Protein AF-A0A3D4IME4-F1 (afdb_monomer_lite)

Radius of gyration: 36.27 Å; chains: 1; bounding box: 73×31×113 Å

Sequence (137 aa):
MVPLPAKIIAPFVLLSFLTLAFFGFTGMSYGSNGQMQGDCPFSAVGTSLCPPSALPGALHHLSAYQSFLNVPVGSAFAALIIGLLLIAFGLLAYRIQPRILPVSARGAYCTHDPPVSARTWKLTRWLSLLENSPAPL

Structure (mmCIF, N/CA/C/O backbone):
data_AF-A0A3D4IME4-F1
#
_entry.id   AF-A0A3D4IME4-F1
#
loop_
_atom_site.group_PDB
_atom_site.id
_atom_site.type_symbol
_atom_site.label_atom_id
_atom_site.label_alt_id
_atom_site.label_comp_id
_atom_site.label_asym_id
_atom_site.label_entity_id
_atom_site.label_seq_id
_atom_site.pdbx_PDB_ins_code
_atom_site.Cartn_x
_atom_site.Cartn_y
_atom_site.Cartn_z
_atom_site.occupancy
_atom_site.B_iso_or_equiv
_atom_site.auth_seq_id
_atom_site.auth_comp_id
_atom_site.auth_asym_id
_atom_site.auth_atom_id
_atom_site.pdbx_PDB_model_num
ATOM 1 N N . MET A 1 1 ? 8.091 5.986 29.004 1.00 47.84 1 MET A N 1
ATOM 2 C CA . MET A 1 1 ? 8.942 4.865 28.546 1.00 47.84 1 MET A CA 1
ATOM 3 C C . MET A 1 1 ? 8.025 3.718 28.161 1.00 47.84 1 MET A C 1
ATOM 5 O O . MET A 1 1 ? 7.335 3.201 29.025 1.00 47.84 1 MET A O 1
ATOM 9 N N . VAL A 1 2 ? 7.924 3.398 26.871 1.00 51.59 2 VAL A N 1
ATOM 10 C CA . VAL A 1 2 ? 7.080 2.291 26.389 1.00 51.59 2 VAL A CA 1
ATOM 11 C C . VAL A 1 2 ? 7.862 0.984 26.582 1.00 51.59 2 VAL A C 1
ATOM 13 O O . VAL A 1 2 ? 9.033 0.948 26.196 1.00 51.59 2 VAL A O 1
ATOM 16 N N . PRO A 1 3 ? 7.283 -0.060 27.201 1.00 55.38 3 PRO A N 1
ATOM 17 C CA . PRO A 1 3 ? 8.004 -1.295 27.500 1.00 55.38 3 PRO A CA 1
ATOM 18 C C . PRO A 1 3 ? 8.514 -1.972 26.213 1.00 55.38 3 PRO A C 1
ATOM 20 O O . PRO A 1 3 ? 7.817 -2.004 25.201 1.00 55.38 3 PRO A O 1
ATOM 23 N N . LEU A 1 4 ? 9.732 -2.531 26.256 1.00 55.72 4 LEU A N 1
ATOM 24 C CA . LEU A 1 4 ? 10.392 -3.274 25.164 1.00 55.72 4 LEU A CA 1
ATOM 25 C C . LEU A 1 4 ? 9.481 -4.244 24.372 1.00 55.72 4 LEU A C 1
ATOM 27 O O . LEU A 1 4 ? 9.549 -4.200 23.143 1.00 55.72 4 LEU A O 1
ATOM 31 N N . PRO A 1 5 ? 8.589 -5.053 24.990 1.00 57.53 5 PRO A N 1
ATOM 32 C CA . PRO A 1 5 ? 7.672 -5.916 24.236 1.00 57.53 5 PRO A CA 1
ATOM 33 C C . PRO A 1 5 ? 6.660 -5.133 23.391 1.00 57.53 5 PRO A C 1
ATOM 35 O O . PRO A 1 5 ? 6.371 -5.526 22.264 1.00 57.53 5 PRO A O 1
ATOM 38 N N . ALA A 1 6 ? 6.174 -3.981 23.862 1.00 56.91 6 ALA A N 1
ATOM 39 C CA . ALA A 1 6 ? 5.245 -3.151 23.096 1.00 56.91 6 ALA A CA 1
ATOM 40 C C . ALA A 1 6 ? 5.906 -2.541 21.849 1.00 56.91 6 ALA A C 1
ATOM 42 O O . ALA A 1 6 ? 5.224 -2.268 20.869 1.00 56.91 6 ALA A O 1
ATOM 43 N N . LYS A 1 7 ? 7.237 -2.395 21.839 1.00 60.62 7 LYS A N 1
ATOM 44 C CA . LYS A 1 7 ? 7.992 -1.871 20.692 1.00 60.62 7 LY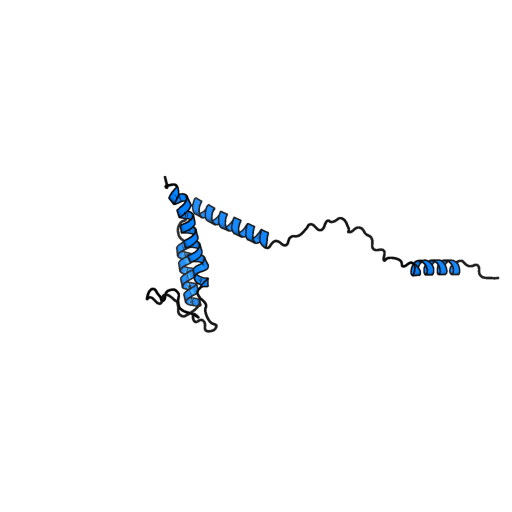S A CA 1
ATOM 45 C C . LYS A 1 7 ? 8.023 -2.837 19.499 1.00 60.62 7 LYS A C 1
ATOM 47 O O . LYS A 1 7 ? 8.144 -2.384 18.367 1.00 60.62 7 LYS A O 1
ATOM 52 N N . ILE A 1 8 ? 7.890 -4.141 19.758 1.00 71.56 8 ILE A N 1
ATOM 53 C CA . ILE A 1 8 ? 7.842 -5.200 18.736 1.00 71.56 8 ILE A CA 1
ATOM 54 C C . ILE A 1 8 ? 6.395 -5.620 18.464 1.00 71.56 8 ILE A C 1
ATOM 56 O O . ILE A 1 8 ? 6.027 -5.842 17.320 1.00 71.56 8 ILE A O 1
ATOM 60 N N . ILE A 1 9 ? 5.537 -5.663 19.482 1.00 77.94 9 ILE A N 1
ATOM 61 C CA . ILE A 1 9 ? 4.129 -6.045 19.310 1.00 77.94 9 ILE A CA 1
ATOM 62 C C . ILE A 1 9 ? 3.352 -4.965 18.546 1.00 77.94 9 ILE A C 1
ATOM 64 O O . ILE A 1 9 ? 2.556 -5.294 17.670 1.00 77.94 9 ILE A O 1
ATOM 68 N N . ALA A 1 10 ? 3.613 -3.680 18.813 1.00 76.94 10 ALA A N 1
ATOM 69 C CA . ALA A 1 10 ? 2.928 -2.579 18.141 1.00 76.94 10 ALA A CA 1
ATOM 70 C C . ALA A 1 10 ? 3.030 -2.626 16.605 1.00 76.94 10 ALA A C 1
ATOM 72 O O . ALA A 1 10 ? 1.983 -2.526 15.969 1.00 76.94 10 ALA A O 1
ATOM 73 N N . PRO A 1 11 ? 4.209 -2.811 15.973 1.00 76.94 11 PRO A N 1
ATOM 74 C CA . PRO A 1 11 ? 4.276 -2.890 14.518 1.00 76.94 11 PRO A CA 1
ATOM 75 C C . PRO A 1 11 ? 3.583 -4.133 13.955 1.00 76.94 11 PRO A C 1
ATOM 77 O O . PRO A 1 11 ? 3.005 -4.034 12.882 1.00 76.94 11 PRO A O 1
ATOM 80 N N . PHE A 1 12 ? 3.571 -5.273 14.656 1.00 78.94 12 PHE A N 1
ATOM 81 C CA . PHE A 1 12 ? 2.840 -6.464 14.199 1.00 78.94 12 PHE A CA 1
ATOM 82 C C . PHE A 1 12 ? 1.322 -6.283 14.266 1.00 78.94 12 PHE A C 1
ATOM 84 O O . PHE A 1 12 ? 0.620 -6.656 13.329 1.00 78.94 12 PHE A O 1
ATOM 91 N N . VAL A 1 13 ? 0.816 -5.677 15.342 1.00 79.69 13 VAL A N 1
ATOM 92 C CA . VAL A 1 13 ? -0.608 -5.336 15.472 1.00 79.69 13 VAL A CA 1
ATOM 93 C C . VAL A 1 13 ? -0.998 -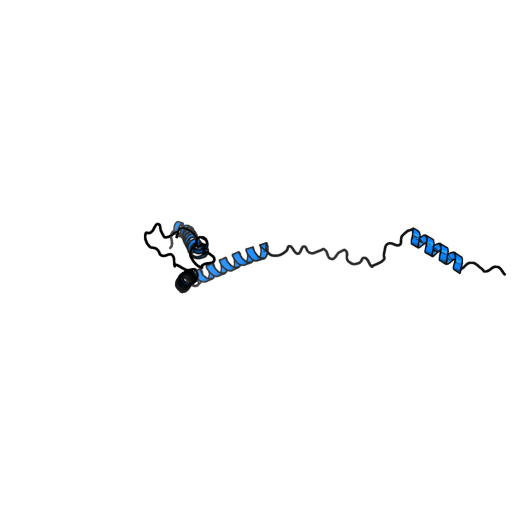4.286 14.436 1.00 79.69 13 VAL A C 1
ATOM 95 O O . VAL A 1 13 ? -2.019 -4.423 13.773 1.00 79.69 13 VAL A O 1
ATOM 98 N N . LEU A 1 14 ? -0.161 -3.266 14.234 1.00 77.88 14 LEU A N 1
ATOM 99 C CA . LEU A 1 14 ? -0.373 -2.269 13.190 1.00 77.88 14 LEU A CA 1
ATOM 100 C C . LEU A 1 14 ? -0.379 -2.925 11.804 1.00 77.88 14 LEU A C 1
ATOM 102 O O . LEU A 1 14 ? -1.249 -2.628 10.997 1.00 77.88 14 LEU A O 1
ATOM 106 N N . LEU A 1 15 ? 0.558 -3.838 11.536 1.00 81.19 15 LEU A N 1
ATOM 107 C CA . LEU A 1 15 ? 0.644 -4.553 10.269 1.00 81.19 15 LEU A CA 1
ATOM 108 C C . LEU A 1 15 ? -0.594 -5.418 10.029 1.00 81.19 15 LEU A C 1
ATOM 110 O O . LEU A 1 15 ? -1.105 -5.394 8.917 1.00 81.19 15 LEU A O 1
ATOM 114 N N . SER A 1 16 ? -1.107 -6.130 11.039 1.00 77.50 16 SER A N 1
ATOM 115 C CA . SER A 1 16 ? -2.341 -6.912 10.877 1.00 77.50 16 SER A CA 1
ATOM 116 C C . SER A 1 16 ? -3.555 -6.015 10.629 1.00 77.50 16 SER A C 1
ATOM 118 O O . SER A 1 16 ? -4.379 -6.311 9.769 1.00 77.50 16 SER A O 1
ATOM 120 N N . PHE A 1 17 ? -3.642 -4.873 11.315 1.00 76.00 17 PHE A N 1
ATOM 121 C CA . PHE A 1 17 ? -4.688 -3.888 11.056 1.00 76.00 17 PHE A CA 1
ATOM 122 C C . PHE A 1 17 ? -4.589 -3.313 9.645 1.00 76.00 17 PHE A C 1
ATOM 124 O O . PHE A 1 17 ? -5.604 -3.200 8.965 1.00 76.00 17 PHE A O 1
ATOM 131 N N . LEU A 1 18 ? -3.381 -2.988 9.180 1.00 78.44 18 LEU A N 1
ATOM 132 C CA . LEU A 1 18 ? -3.148 -2.484 7.830 1.00 78.44 18 LEU A CA 1
ATOM 133 C C . LEU A 1 18 ? -3.483 -3.548 6.782 1.00 78.44 18 LEU A C 1
ATOM 135 O O . LEU A 1 18 ? -4.118 -3.225 5.785 1.00 78.44 18 LEU A O 1
ATOM 139 N N . THR A 1 19 ? -3.119 -4.816 6.991 1.00 77.81 19 THR A N 1
ATOM 140 C CA . THR A 1 19 ? -3.465 -5.873 6.034 1.00 77.81 19 THR A CA 1
ATOM 141 C C . THR A 1 19 ? -4.967 -6.114 5.978 1.00 77.81 19 THR A C 1
ATOM 143 O O . THR A 1 19 ? -5.507 -6.211 4.881 1.00 77.81 19 THR A O 1
ATOM 146 N N . LEU A 1 20 ? -5.670 -6.140 7.115 1.00 72.06 20 LEU A N 1
ATOM 147 C CA . LEU A 1 20 ? -7.132 -6.241 7.120 1.00 72.06 20 LEU A CA 1
ATOM 148 C C . LEU A 1 20 ? -7.792 -5.013 6.486 1.00 72.06 20 LEU A C 1
ATOM 150 O O . LEU A 1 20 ? -8.721 -5.169 5.697 1.00 72.06 20 LEU A O 1
ATOM 154 N N . ALA A 1 21 ? -7.306 -3.809 6.793 1.00 70.25 21 ALA A N 1
ATOM 155 C CA . ALA A 1 21 ? -7.842 -2.576 6.234 1.00 70.25 21 ALA A CA 1
ATOM 156 C C . ALA A 1 21 ? -7.677 -2.551 4.713 1.00 70.25 21 ALA A C 1
ATOM 158 O O . ALA A 1 21 ? -8.665 -2.363 4.016 1.00 70.25 21 ALA A O 1
ATOM 159 N N . PHE A 1 22 ? -6.464 -2.800 4.205 1.00 69.88 22 PHE A N 1
ATOM 160 C CA . PHE A 1 22 ? -6.148 -2.687 2.780 1.00 69.88 22 PHE A CA 1
ATOM 161 C C . PHE A 1 22 ? -6.545 -3.900 1.944 1.00 69.88 22 PHE A C 1
ATOM 163 O O . PHE A 1 22 ? -6.881 -3.721 0.782 1.00 69.88 22 PHE A O 1
ATOM 170 N N . PHE A 1 23 ? -6.520 -5.119 2.485 1.00 69.88 23 PHE A N 1
ATOM 171 C CA . PHE A 1 23 ? -6.800 -6.344 1.723 1.00 69.88 23 PHE A CA 1
ATOM 172 C C . PHE A 1 23 ? -8.127 -7.013 2.096 1.00 69.88 23 PHE A C 1
ATOM 174 O O . PHE A 1 23 ? -8.511 -7.981 1.441 1.00 69.88 23 PHE A O 1
ATOM 181 N N . GLY A 1 24 ? -8.878 -6.503 3.079 1.00 66.12 24 GLY A N 1
ATOM 182 C CA . GLY A 1 24 ? -10.166 -7.078 3.494 1.00 66.12 24 GLY A CA 1
ATOM 183 C C . GLY A 1 24 ? -11.226 -7.127 2.386 1.00 66.12 24 GLY A C 1
ATOM 184 O O . GLY A 1 24 ? -12.117 -7.972 2.423 1.00 66.12 24 GLY A O 1
ATOM 185 N N . PHE A 1 25 ? -11.100 -6.288 1.353 1.00 65.38 25 PHE A N 1
ATOM 186 C CA . PHE A 1 25 ? -12.003 -6.294 0.197 1.00 65.38 25 PHE A CA 1
ATOM 187 C C . PHE A 1 25 ? -11.766 -7.472 -0.760 1.00 65.38 25 PHE A C 1
ATOM 189 O O . PHE A 1 25 ? -12.646 -7.794 -1.552 1.00 65.38 25 PHE A O 1
ATOM 196 N N . THR A 1 26 ? -10.600 -8.128 -0.704 1.00 63.53 26 THR A N 1
ATOM 197 C CA . THR A 1 26 ? -10.250 -9.227 -1.628 1.00 63.53 26 THR A CA 1
ATOM 198 C C . THR A 1 26 ? -11.160 -10.449 -1.478 1.00 63.53 26 THR A C 1
ATOM 200 O O . THR A 1 26 ? -11.270 -11.241 -2.410 1.00 63.53 26 THR A O 1
ATOM 203 N N . GLY A 1 27 ? -11.856 -10.580 -0.343 1.00 60.81 27 GLY A N 1
ATOM 204 C CA . GLY A 1 27 ? -12.880 -11.603 -0.120 1.00 60.81 27 GLY A CA 1
ATOM 205 C C . GLY A 1 27 ? -14.268 -11.255 -0.673 1.00 60.81 27 GLY A C 1
ATOM 206 O O . GLY A 1 27 ? -15.155 -12.102 -0.636 1.00 60.81 27 GLY A O 1
ATOM 207 N N . MET A 1 28 ? -14.487 -10.033 -1.174 1.00 65.06 28 MET A N 1
ATOM 208 C CA . MET A 1 28 ? -15.772 -9.613 -1.739 1.00 65.06 28 MET A CA 1
ATOM 209 C C . MET A 1 28 ? -15.750 -9.770 -3.260 1.00 65.06 28 MET A C 1
ATOM 211 O O . MET A 1 28 ? -15.288 -8.894 -3.989 1.00 65.06 28 MET A O 1
ATOM 215 N N . SER A 1 29 ? -16.252 -10.904 -3.748 1.00 69.00 29 SER A N 1
ATOM 216 C CA . SER A 1 29 ? -16.532 -11.093 -5.172 1.00 69.00 29 SER A CA 1
ATOM 217 C C . SER A 1 29 ? -17.900 -10.495 -5.494 1.00 69.00 29 SER A C 1
ATOM 219 O O . SER A 1 29 ? -18.877 -10.790 -4.809 1.00 69.00 29 SER A O 1
ATOM 221 N N . TYR A 1 30 ? -17.987 -9.658 -6.525 1.00 72.75 30 TYR A N 1
ATOM 222 C CA . TYR A 1 30 ? -19.257 -9.166 -7.061 1.00 72.75 30 TYR A CA 1
ATOM 223 C C . TYR A 1 30 ? -19.449 -9.722 -8.473 1.00 72.75 30 TYR A C 1
ATOM 225 O O . TYR A 1 30 ? -18.545 -9.663 -9.305 1.00 72.75 30 TYR A O 1
ATOM 233 N N . GLY A 1 31 ? -20.631 -10.271 -8.736 1.00 69.62 31 GLY A N 1
ATOM 234 C CA . GLY A 1 31 ? -21.025 -10.778 -10.041 1.00 69.62 31 GLY A CA 1
ATOM 235 C C . GLY A 1 31 ? -21.279 -9.674 -11.064 1.00 69.62 31 GLY A C 1
ATOM 236 O O . GLY A 1 31 ? -21.377 -8.492 -10.738 1.00 69.62 31 GLY A O 1
ATOM 237 N N . SER A 1 32 ? -21.465 -10.071 -12.324 1.00 69.50 32 SER A N 1
ATOM 238 C CA . SER A 1 32 ? -21.796 -9.162 -13.437 1.00 69.50 32 SER A CA 1
ATOM 239 C C . SER A 1 32 ? -23.123 -8.412 -13.257 1.00 69.50 32 SER A C 1
ATOM 241 O O . SER A 1 32 ? -23.329 -7.366 -13.861 1.00 69.50 32 SER A O 1
ATOM 243 N N . ASN A 1 33 ? -24.008 -8.920 -12.398 1.00 69.75 33 ASN A N 1
ATOM 244 C CA . ASN A 1 33 ? -25.248 -8.273 -11.968 1.00 69.75 33 ASN A CA 1
ATOM 245 C C . ASN A 1 33 ? -25.040 -7.255 -10.827 1.00 69.75 33 ASN A C 1
ATOM 247 O O . ASN A 1 33 ? -26.011 -6.727 -10.288 1.00 69.75 33 ASN A O 1
ATOM 251 N N . GLY A 1 34 ? -23.790 -7.010 -10.423 1.00 65.88 34 GLY A N 1
ATOM 252 C CA . GLY A 1 34 ? -23.426 -6.116 -9.330 1.00 65.88 34 GLY A CA 1
ATOM 253 C C . GLY A 1 34 ? -23.721 -6.674 -7.939 1.00 65.88 34 GLY A C 1
ATOM 254 O O . GLY A 1 34 ? -23.415 -5.986 -6.969 1.00 65.88 34 GLY A O 1
ATOM 255 N N . GLN A 1 35 ? -24.280 -7.883 -7.827 1.00 67.50 35 GLN A N 1
ATOM 256 C CA . GLN A 1 35 ? -24.578 -8.530 -6.549 1.00 67.50 35 GLN A CA 1
ATOM 257 C C . GLN A 1 35 ? -23.380 -9.318 -6.036 1.00 67.50 35 GLN A C 1
ATOM 259 O O . GLN A 1 35 ? -22.576 -9.825 -6.815 1.00 67.50 35 GLN A O 1
ATOM 264 N N . MET A 1 36 ? -23.254 -9.423 -4.717 1.00 69.94 36 MET A N 1
ATOM 265 C CA . MET A 1 36 ? -22.159 -10.154 -4.090 1.00 69.94 36 MET A CA 1
ATOM 266 C C . MET A 1 36 ? -22.281 -11.660 -4.393 1.00 69.94 36 MET A C 1
ATOM 268 O O . MET A 1 36 ? -23.337 -12.257 -4.193 1.00 69.94 36 MET A O 1
ATOM 272 N N . GLN A 1 37 ? -21.217 -12.266 -4.921 1.00 65.19 37 GLN A N 1
ATOM 273 C CA . GLN A 1 37 ? -21.104 -13.702 -5.177 1.00 65.19 37 GLN A CA 1
ATOM 274 C C . GLN A 1 37 ? -20.369 -14.368 -4.009 1.00 65.19 37 GLN A C 1
ATOM 276 O O . GLN A 1 37 ? -19.183 -14.122 -3.801 1.00 65.19 37 GLN A O 1
ATOM 281 N N . GLY A 1 38 ? -21.074 -15.231 -3.274 1.00 66.69 38 GLY A N 1
ATOM 282 C CA . GLY A 1 38 ? -20.547 -15.984 -2.131 1.00 66.69 38 GLY A CA 1
ATOM 283 C C . GLY A 1 38 ? -21.158 -15.570 -0.791 1.00 66.69 38 GLY A C 1
ATOM 284 O O . GLY A 1 38 ? -21.910 -14.599 -0.705 1.00 66.69 38 GLY A O 1
ATOM 285 N N . ASP A 1 39 ? -20.835 -16.326 0.259 1.00 63.06 39 ASP A N 1
ATOM 286 C CA . ASP A 1 39 ? -21.260 -16.005 1.619 1.00 63.06 39 ASP A CA 1
ATOM 287 C C . ASP A 1 39 ? -20.533 -14.753 2.114 1.00 63.06 39 ASP A C 1
ATOM 289 O O . ASP A 1 39 ? -19.303 -14.675 2.119 1.00 63.06 39 ASP A O 1
ATOM 293 N N . CYS A 1 40 ? -21.308 -13.757 2.544 1.00 66.31 40 CYS A N 1
ATOM 294 C CA . CYS A 1 40 ? -20.780 -12.579 3.214 1.00 66.31 40 CYS A CA 1
ATOM 295 C C . CYS A 1 40 ? -19.918 -13.031 4.409 1.00 66.31 40 CYS A C 1
ATOM 297 O O . CYS A 1 40 ? -20.442 -13.695 5.307 1.00 66.31 40 CYS A O 1
ATOM 299 N N . PRO A 1 41 ? -18.628 -12.654 4.493 1.00 61.50 41 PRO A N 1
ATOM 300 C CA . PRO A 1 41 ? -17.761 -13.070 5.599 1.00 61.50 41 PRO A CA 1
ATOM 301 C C . PRO A 1 41 ? -18.250 -12.537 6.958 1.00 61.50 41 PRO A C 1
ATOM 303 O O . PRO A 1 41 ? -17.870 -13.054 8.005 1.00 61.50 41 PRO A O 1
ATOM 306 N N . PHE A 1 42 ? -19.143 -11.541 6.947 1.00 63.31 42 PHE A N 1
ATOM 307 C CA . PHE A 1 42 ? -19.809 -11.001 8.132 1.00 63.31 42 PHE A CA 1
ATOM 308 C C . PHE A 1 42 ? -21.160 -11.665 8.458 1.00 63.31 42 PHE A C 1
ATOM 310 O O . PHE A 1 42 ? -21.732 -11.363 9.504 1.00 63.31 42 PHE A O 1
ATOM 317 N N . SER A 1 43 ? -21.651 -12.619 7.651 1.00 60.00 43 SER A N 1
ATOM 318 C CA . SER A 1 43 ? -22.878 -13.383 7.954 1.00 60.00 43 SER A CA 1
ATOM 319 C C . SER A 1 43 ? -22.789 -14.131 9.287 1.00 60.00 43 SER A C 1
ATOM 321 O O . SER A 1 43 ? -23.789 -14.251 9.990 1.00 60.00 43 SER A O 1
ATOM 323 N N . ALA A 1 44 ? -21.591 -14.574 9.685 1.00 60.44 44 ALA A N 1
ATOM 324 C CA . ALA A 1 44 ? -21.364 -15.242 10.969 1.00 60.44 44 ALA A CA 1
ATOM 325 C C . ALA A 1 44 ? -21.622 -14.335 12.189 1.00 60.44 44 ALA A C 1
ATOM 327 O O . ALA A 1 44 ? -21.832 -14.831 13.293 1.00 60.44 44 ALA A O 1
ATOM 328 N N . VAL A 1 45 ? -21.627 -13.011 12.001 1.00 60.25 45 VAL A N 1
ATOM 329 C CA . VAL A 1 45 ? -21.827 -12.015 13.067 1.00 60.25 45 VAL A CA 1
ATOM 330 C C . VAL A 1 45 ? -23.307 -11.604 13.183 1.00 60.25 45 VAL A C 1
ATOM 332 O O . VAL A 1 45 ? -23.644 -10.670 13.906 1.00 60.25 45 VAL A O 1
ATOM 335 N N . GLY A 1 46 ? -24.215 -12.275 12.459 1.00 50.16 46 GLY A N 1
ATOM 336 C CA . GLY A 1 46 ? -25.665 -12.058 12.545 1.00 50.16 46 GLY A CA 1
ATOM 337 C C . GLY A 1 46 ? -26.148 -10.700 12.021 1.00 50.16 46 GLY A C 1
ATOM 338 O O . GLY A 1 46 ? -27.333 -10.392 12.113 1.00 50.16 46 GLY A O 1
ATOM 339 N N . THR A 1 47 ? -25.253 -9.888 11.456 1.00 52.78 47 THR A N 1
ATOM 340 C CA . THR A 1 47 ? -25.573 -8.602 10.834 1.00 52.78 47 THR A CA 1
ATOM 341 C C . THR A 1 47 ? -25.162 -8.657 9.369 1.00 52.78 47 THR A C 1
ATOM 343 O O . THR A 1 47 ? -24.003 -8.906 9.039 1.00 52.78 47 THR A O 1
ATOM 346 N N . SER A 1 48 ? -26.114 -8.440 8.459 1.00 55.16 48 SER A N 1
ATOM 347 C CA . SER A 1 48 ? -25.830 -8.326 7.027 1.00 55.16 48 SER A CA 1
ATOM 348 C C . SER A 1 48 ? -25.198 -6.958 6.744 1.00 55.16 48 SER A C 1
ATOM 350 O O . SER A 1 48 ? -25.823 -6.068 6.173 1.00 55.16 48 SER A O 1
ATOM 352 N N . LEU A 1 49 ? -23.957 -6.770 7.195 1.00 61.47 49 LEU A N 1
ATOM 353 C CA . LEU A 1 49 ? -23.141 -5.585 6.910 1.00 61.47 49 LEU A CA 1
ATOM 354 C C . LEU A 1 49 ? -22.625 -5.575 5.464 1.00 61.47 49 LEU A C 1
ATOM 356 O O . LEU A 1 49 ? -21.994 -4.607 5.048 1.00 61.47 49 LEU A O 1
ATOM 360 N N . CYS A 1 50 ? -22.879 -6.637 4.695 1.00 64.94 50 CYS A N 1
ATOM 361 C CA . CYS A 1 50 ? -22.518 -6.689 3.289 1.00 64.94 50 CYS A CA 1
ATOM 362 C C . CYS A 1 50 ? -23.523 -5.887 2.448 1.00 64.94 50 CYS A C 1
ATOM 364 O O . CYS A 1 50 ? -24.710 -6.222 2.412 1.00 64.94 50 CYS 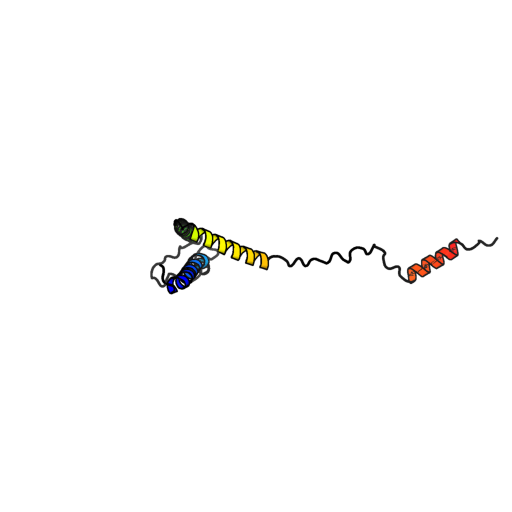A O 1
ATOM 366 N N . PRO A 1 51 ? -23.068 -4.834 1.755 1.00 64.12 51 PRO A N 1
ATOM 367 C CA . PRO A 1 51 ? -23.926 -4.045 0.894 1.00 64.12 51 PRO A CA 1
ATOM 368 C C . PRO A 1 51 ? -24.408 -4.879 -0.301 1.00 64.12 51 PRO A C 1
ATOM 370 O O . PRO A 1 51 ? -23.639 -5.666 -0.857 1.00 64.12 51 PRO A O 1
ATOM 373 N N . PRO A 1 52 ? -25.660 -4.675 -0.751 1.00 66.06 52 PRO A N 1
ATOM 374 C CA . PRO A 1 52 ? -26.286 -5.492 -1.793 1.00 66.06 52 PRO A CA 1
ATOM 375 C C . PRO A 1 52 ? -25.653 -5.302 -3.176 1.00 66.06 52 PRO A C 1
ATOM 377 O O . PRO A 1 52 ? -25.910 -6.090 -4.084 1.00 66.06 52 PRO A O 1
ATOM 380 N N . SER A 1 53 ? -24.857 -4.245 -3.354 1.00 68.25 53 SER A N 1
ATOM 381 C CA . SER A 1 53 ? -24.177 -3.957 -4.610 1.00 68.25 53 SER A CA 1
ATOM 382 C C . SER A 1 53 ? -22.759 -3.421 -4.414 1.00 68.25 53 SER A C 1
ATOM 384 O O . SER A 1 53 ? -22.428 -2.844 -3.375 1.00 68.25 53 SER A O 1
ATOM 386 N N . ALA A 1 54 ? -21.926 -3.606 -5.441 1.00 71.56 54 ALA A N 1
ATOM 387 C CA . ALA A 1 54 ? -20.514 -3.219 -5.437 1.00 71.56 54 ALA A CA 1
ATOM 388 C C . ALA A 1 54 ? -20.288 -1.720 -5.164 1.00 71.56 54 ALA A C 1
ATOM 390 O O . ALA A 1 54 ? -19.343 -1.348 -4.471 1.00 71.56 54 ALA A O 1
ATOM 391 N N . LEU A 1 55 ? -21.165 -0.853 -5.680 1.00 74.56 55 LEU A N 1
ATOM 392 C CA . LEU A 1 55 ? -21.006 0.601 -5.586 1.00 74.56 55 LEU A CA 1
ATOM 393 C C . LEU A 1 55 ? -21.204 1.131 -4.145 1.00 74.56 55 LEU A C 1
ATOM 395 O O . LEU A 1 55 ? -20.291 1.786 -3.640 1.00 74.56 55 LEU A O 1
ATOM 399 N N . PRO A 1 56 ? -22.306 0.826 -3.427 1.00 73.06 56 PRO A N 1
ATOM 400 C CA . PRO A 1 56 ? -22.438 1.154 -2.005 1.00 73.06 56 PRO A CA 1
ATOM 401 C C . PRO A 1 56 ? -21.326 0.563 -1.134 1.00 73.06 56 PRO A C 1
ATOM 403 O O . PRO A 1 56 ? -20.886 1.218 -0.192 1.00 73.06 56 PRO A O 1
ATOM 406 N N . GLY A 1 57 ? -20.837 -0.641 -1.458 1.00 73.06 57 GLY A N 1
ATOM 407 C CA . GLY A 1 57 ? -19.695 -1.243 -0.764 1.00 73.06 57 GLY A CA 1
ATOM 408 C C . GLY A 1 57 ? -18.409 -0.460 -0.936 1.00 73.06 57 GLY A C 1
ATOM 409 O O . GLY A 1 57 ? -17.771 -0.102 0.053 1.00 73.06 57 GLY A O 1
ATOM 410 N N . ALA A 1 58 ? -18.069 -0.112 -2.174 1.00 74.31 58 ALA A N 1
ATOM 411 C CA . ALA A 1 58 ? -16.905 0.714 -2.464 1.00 74.31 58 ALA A CA 1
ATOM 412 C C . ALA A 1 58 ? -16.978 2.074 -1.751 1.00 74.31 58 ALA A C 1
ATOM 414 O O . ALA A 1 58 ? -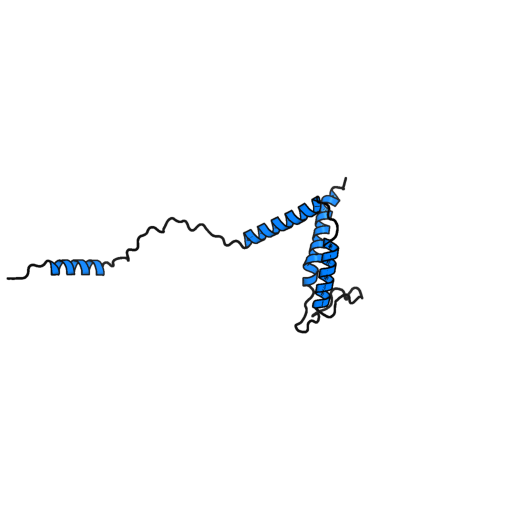15.988 2.510 -1.165 1.00 74.31 58 ALA A O 1
ATOM 415 N N . LEU A 1 59 ? -18.150 2.718 -1.740 1.00 78.31 59 LEU A N 1
ATOM 416 C CA . LEU A 1 59 ? -18.360 3.994 -1.049 1.00 78.31 59 LEU A CA 1
ATOM 417 C C . LEU A 1 59 ? -18.205 3.865 0.471 1.00 78.31 59 LEU A C 1
ATOM 419 O O . LEU A 1 59 ? -17.549 4.704 1.090 1.00 78.31 59 LEU A O 1
ATOM 423 N N . HIS A 1 60 ? -18.756 2.807 1.071 1.00 75.88 60 HIS A N 1
ATOM 424 C CA . HIS A 1 60 ? -18.608 2.546 2.501 1.00 75.88 60 HIS A CA 1
ATOM 425 C C . HIS A 1 60 ? -17.133 2.349 2.880 1.00 75.88 60 HIS A C 1
ATOM 427 O O . HIS A 1 60 ? -16.636 3.011 3.793 1.00 75.88 60 HIS A O 1
ATOM 433 N N . HIS A 1 61 ? -16.393 1.542 2.118 1.00 75.00 61 HIS A N 1
ATOM 434 C CA . HIS A 1 61 ? -14.958 1.362 2.337 1.00 75.00 61 HIS A CA 1
ATOM 435 C C . HIS A 1 61 ? -14.161 2.650 2.125 1.00 75.00 61 HIS A C 1
ATOM 437 O O . HIS A 1 61 ? -13.298 2.967 2.940 1.00 75.00 61 HIS A O 1
ATOM 443 N N . LEU A 1 62 ? -14.467 3.429 1.083 1.00 77.31 62 LEU A N 1
ATOM 444 C CA . LEU A 1 62 ? -13.798 4.703 0.824 1.00 77.31 62 LEU A CA 1
ATOM 445 C C . LEU A 1 62 ? -13.992 5.688 1.983 1.00 77.31 62 LEU A C 1
ATOM 447 O O . LEU A 1 62 ? -13.030 6.325 2.410 1.00 77.31 62 LEU A O 1
ATOM 451 N N . SER A 1 63 ? -15.205 5.764 2.535 1.00 78.94 63 SER A N 1
ATOM 452 C CA . SER A 1 63 ? -15.488 6.594 3.711 1.00 78.94 63 SER A CA 1
ATOM 453 C C . SER A 1 63 ? -14.713 6.129 4.949 1.00 78.94 63 SER A C 1
ATOM 455 O O . SER A 1 63 ? -14.133 6.951 5.656 1.00 78.94 63 SER A O 1
ATOM 457 N N . ALA A 1 64 ? -14.603 4.814 5.165 1.00 75.38 64 ALA A N 1
ATOM 458 C CA . ALA A 1 64 ? -13.833 4.252 6.269 1.00 75.38 64 ALA A CA 1
ATOM 459 C C . ALA A 1 64 ? -12.330 4.552 6.131 1.00 75.38 64 ALA A C 1
ATOM 461 O O . ALA A 1 64 ? -11.690 4.942 7.108 1.00 75.38 64 ALA A O 1
ATOM 462 N N . TYR A 1 65 ? -11.771 4.454 4.918 1.00 74.88 65 TYR A N 1
ATOM 463 C CA . TYR A 1 65 ? -10.389 4.862 4.649 1.00 74.88 65 TYR A CA 1
ATOM 464 C C . TYR A 1 65 ? -10.176 6.353 4.885 1.00 74.88 65 TYR A C 1
ATOM 466 O O . TYR A 1 65 ? -9.175 6.730 5.488 1.00 74.88 65 TYR A O 1
ATOM 474 N N . GLN A 1 66 ? -11.107 7.206 4.450 1.00 75.00 66 GLN A N 1
ATOM 475 C CA . GLN A 1 66 ? -11.028 8.643 4.705 1.00 75.00 66 GLN A CA 1
ATOM 476 C C . GLN A 1 66 ? -11.009 8.934 6.206 1.00 75.00 66 GLN A C 1
ATOM 478 O O . GLN A 1 66 ? -10.136 9.664 6.664 1.00 75.00 66 GLN A O 1
ATOM 483 N N . SER A 1 67 ? -11.901 8.325 6.991 1.00 77.06 67 SER A N 1
ATOM 484 C CA . SER A 1 67 ? -11.900 8.485 8.449 1.00 77.06 67 SER A CA 1
ATOM 485 C C . SER A 1 67 ? -10.622 7.957 9.104 1.00 77.06 67 SER A C 1
ATOM 487 O O . SER A 1 67 ? -10.114 8.587 10.028 1.00 77.06 67 SER A O 1
ATOM 489 N N . PHE A 1 68 ? -10.071 6.843 8.616 1.00 73.25 68 PHE A N 1
ATOM 490 C CA . PHE A 1 68 ? -8.818 6.278 9.122 1.00 73.25 68 PHE A CA 1
ATOM 491 C C . PHE A 1 68 ? -7.602 7.164 8.809 1.00 73.25 68 PHE A C 1
ATOM 493 O O . PHE A 1 68 ? -6.747 7.375 9.665 1.00 73.25 68 PHE A O 1
ATOM 500 N N . LEU A 1 69 ? -7.532 7.716 7.596 1.00 71.06 69 LEU A N 1
ATOM 501 C CA . LEU A 1 69 ? -6.446 8.600 7.164 1.00 71.06 69 LEU A CA 1
ATOM 502 C C . LEU A 1 69 ? -6.557 10.011 7.751 1.00 71.06 69 LEU A C 1
ATOM 504 O O . LEU A 1 69 ? -5.551 10.709 7.843 1.00 71.06 69 LEU A O 1
ATOM 508 N N . ASN A 1 70 ? -7.754 10.427 8.169 1.00 73.12 70 ASN A N 1
ATOM 509 C CA . ASN A 1 70 ? -7.987 11.731 8.789 1.00 73.12 70 ASN A CA 1
ATOM 510 C C . ASN A 1 70 ? -7.577 11.783 10.275 1.00 73.12 70 ASN A C 1
ATOM 512 O O . ASN A 1 70 ? -7.775 12.797 10.944 1.00 73.12 70 ASN A O 1
ATOM 516 N N . VAL A 1 71 ? -7.011 10.702 10.821 1.00 67.31 71 VAL A N 1
ATOM 517 C CA . VAL A 1 71 ? -6.429 10.721 12.165 1.00 67.31 71 VAL A CA 1
ATOM 518 C C . VAL A 1 71 ? -5.138 11.548 12.122 1.00 67.31 71 VAL A C 1
ATOM 520 O O . VAL A 1 71 ? -4.278 11.263 11.287 1.00 67.31 71 VAL A O 1
ATOM 523 N N . PRO A 1 72 ? -4.946 12.544 13.011 1.00 63.78 72 PRO A N 1
ATOM 524 C CA . PRO A 1 72 ? -3.699 13.293 13.092 1.00 63.78 72 PRO A CA 1
ATOM 525 C C . PRO A 1 72 ? -2.571 12.364 13.550 1.00 63.78 72 PRO A C 1
ATOM 527 O O . PRO A 1 72 ? -2.313 12.172 14.738 1.00 63.78 72 PRO A O 1
ATOM 530 N N . VAL A 1 73 ? -1.900 11.749 12.582 1.00 64.00 73 VAL A N 1
ATOM 531 C CA . VAL A 1 73 ? -0.690 10.969 12.807 1.00 64.00 73 VAL A CA 1
ATOM 532 C C . VAL A 1 73 ? 0.430 11.939 13.151 1.00 64.00 73 VAL A C 1
ATOM 534 O O . VAL A 1 73 ? 0.755 12.837 12.375 1.00 64.00 73 VAL A O 1
ATOM 537 N N . GLY A 1 74 ? 1.035 11.762 14.328 1.00 70.06 74 GLY A N 1
ATOM 538 C CA . GLY A 1 74 ? 2.227 12.517 14.705 1.00 70.06 74 GLY A CA 1
ATOM 539 C C . GLY A 1 74 ? 3.303 12.408 13.619 1.00 70.06 74 GLY A C 1
ATOM 540 O O . GLY A 1 74 ? 3.420 11.376 12.955 1.00 70.06 74 GLY A O 1
ATOM 541 N N . SER A 1 75 ? 4.104 13.461 13.443 1.00 71.56 75 SER A N 1
ATOM 542 C CA . SER A 1 75 ? 5.091 13.585 12.355 1.00 71.56 75 SER A CA 1
ATOM 543 C C . SER A 1 75 ? 6.010 12.364 12.199 1.00 71.56 75 SER A C 1
ATOM 545 O O . SER A 1 75 ? 6.342 11.978 11.081 1.00 71.56 75 SER A O 1
ATOM 547 N N . ALA A 1 76 ? 6.359 11.701 13.306 1.00 72.12 76 ALA A N 1
ATOM 548 C CA . ALA A 1 76 ? 7.146 10.470 13.308 1.00 72.12 76 ALA A CA 1
ATOM 549 C C . ALA A 1 76 ? 6.428 9.279 12.642 1.00 72.12 76 ALA A C 1
ATOM 551 O O . ALA A 1 76 ? 7.052 8.512 11.913 1.00 72.12 76 ALA A O 1
ATOM 552 N N . PHE A 1 77 ? 5.119 9.128 12.861 1.00 71.62 77 PHE A N 1
ATOM 553 C CA . PHE A 1 77 ? 4.315 8.071 12.242 1.00 71.62 77 PHE A CA 1
ATOM 554 C C . PHE A 1 77 ? 4.114 8.328 10.749 1.00 71.62 77 PHE A C 1
ATOM 556 O O . PHE A 1 77 ? 4.251 7.405 9.949 1.00 71.62 77 PHE A O 1
ATOM 563 N N . ALA A 1 78 ? 3.860 9.581 10.365 1.00 77.00 78 ALA A N 1
ATOM 564 C CA . ALA A 1 78 ? 3.759 9.966 8.960 1.00 77.00 78 ALA A CA 1
ATOM 565 C C . ALA A 1 78 ? 5.074 9.691 8.207 1.00 77.00 78 ALA A C 1
ATOM 567 O O . ALA A 1 78 ? 5.059 9.069 7.147 1.00 77.00 78 ALA A O 1
ATOM 568 N N . ALA A 1 79 ? 6.219 10.065 8.790 1.00 78.56 79 ALA A N 1
ATOM 569 C CA . ALA A 1 79 ? 7.534 9.781 8.217 1.00 78.56 79 ALA A CA 1
ATOM 570 C C . ALA A 1 79 ? 7.802 8.273 8.074 1.00 78.56 79 ALA A C 1
ATOM 572 O O . ALA A 1 79 ? 8.341 7.836 7.058 1.00 78.56 79 ALA A O 1
ATOM 573 N N . LEU A 1 80 ? 7.388 7.469 9.060 1.00 80.81 80 LEU A N 1
ATOM 574 C CA . LEU A 1 80 ? 7.530 6.013 9.026 1.00 80.81 80 LEU A CA 1
ATOM 575 C C . LEU A 1 80 ? 6.678 5.388 7.909 1.00 80.81 80 LEU A C 1
ATOM 577 O O . LEU A 1 80 ? 7.175 4.542 7.166 1.00 80.81 80 LEU A O 1
ATOM 581 N N . ILE A 1 81 ? 5.426 5.833 7.750 1.00 79.38 81 ILE A N 1
ATOM 582 C CA . ILE A 1 81 ? 4.522 5.375 6.682 1.00 79.38 81 ILE A CA 1
ATOM 583 C C . ILE A 1 81 ? 5.087 5.740 5.303 1.00 79.38 81 ILE A C 1
ATOM 585 O O . ILE A 1 81 ? 5.169 4.879 4.427 1.00 79.38 81 ILE A O 1
ATOM 589 N N . ILE A 1 82 ? 5.531 6.987 5.120 1.00 85.19 82 ILE A N 1
ATOM 590 C CA . ILE A 1 82 ? 6.149 7.450 3.867 1.00 85.19 82 ILE A CA 1
ATOM 591 C C . ILE A 1 82 ? 7.412 6.636 3.560 1.00 85.19 82 ILE A C 1
ATOM 593 O O . ILE A 1 82 ? 7.590 6.181 2.432 1.00 85.19 82 ILE A O 1
ATOM 597 N N . GLY A 1 83 ? 8.264 6.397 4.561 1.00 90.50 83 GLY A N 1
ATOM 598 C CA . GLY A 1 83 ? 9.466 5.577 4.408 1.00 90.50 83 GLY A CA 1
ATOM 599 C C . GLY A 1 83 ? 9.153 4.150 3.950 1.00 90.50 83 GLY A C 1
ATOM 600 O O . GLY A 1 83 ? 9.770 3.659 3.008 1.00 90.50 83 GLY A O 1
ATOM 601 N N . LEU A 1 84 ? 8.152 3.503 4.555 1.00 86.94 84 LEU A N 1
ATOM 602 C CA . LEU A 1 84 ? 7.690 2.168 4.154 1.00 86.94 84 LEU A CA 1
ATOM 603 C C . LEU A 1 84 ? 7.158 2.137 2.718 1.00 86.94 84 LEU A C 1
ATOM 605 O O . LEU A 1 84 ? 7.510 1.231 1.963 1.00 86.94 84 LEU A O 1
ATOM 609 N N . LEU A 1 85 ? 6.355 3.131 2.328 1.00 86.94 85 LEU A N 1
ATOM 610 C CA . LEU A 1 85 ? 5.835 3.264 0.963 1.00 86.94 85 LEU A CA 1
ATOM 611 C C . LEU A 1 85 ? 6.964 3.426 -0.060 1.00 86.94 85 LEU A C 1
ATOM 613 O O . LEU A 1 85 ? 6.946 2.766 -1.097 1.00 86.94 85 LEU A O 1
ATOM 617 N N . LEU A 1 86 ? 7.972 4.247 0.245 1.00 91.88 86 LEU A N 1
ATOM 618 C CA . LEU A 1 86 ? 9.138 4.438 -0.621 1.00 91.88 86 LEU A CA 1
ATOM 619 C C . LEU A 1 86 ? 9.974 3.162 -0.755 1.00 91.88 86 LEU A C 1
ATOM 621 O O . LEU A 1 86 ? 10.398 2.830 -1.860 1.00 91.88 86 LEU A O 1
ATOM 625 N N . ILE A 1 87 ? 10.180 2.418 0.337 1.00 91.75 87 ILE A N 1
ATOM 626 C CA . ILE A 1 87 ? 10.886 1.128 0.300 1.00 91.75 87 ILE A CA 1
ATOM 627 C C . ILE A 1 87 ? 10.107 0.124 -0.553 1.00 91.75 87 ILE A C 1
ATOM 629 O O . ILE A 1 87 ? 10.687 -0.511 -1.433 1.00 91.75 87 ILE A O 1
ATOM 633 N N . ALA A 1 88 ? 8.796 -0.002 -0.330 1.00 88.19 88 ALA A N 1
ATOM 634 C CA . ALA A 1 88 ? 7.944 -0.901 -1.102 1.00 88.19 88 ALA A CA 1
ATOM 635 C C . ALA A 1 88 ? 7.964 -0.546 -2.596 1.00 88.19 88 ALA A C 1
ATOM 637 O O . ALA A 1 88 ? 8.152 -1.429 -3.433 1.00 88.19 88 ALA A O 1
ATOM 638 N N . PHE A 1 89 ? 7.854 0.744 -2.927 1.00 89.38 89 PHE A N 1
ATOM 639 C CA . PHE A 1 89 ? 7.954 1.234 -4.299 1.00 89.38 89 PHE A CA 1
ATOM 640 C C . PHE A 1 89 ? 9.326 0.947 -4.914 1.00 89.38 89 PHE A C 1
ATOM 642 O O . PHE A 1 89 ? 9.392 0.440 -6.028 1.00 89.38 89 PHE A O 1
ATOM 649 N N . GLY A 1 90 ? 10.419 1.198 -4.187 1.00 90.81 90 GLY A N 1
ATOM 650 C CA . GLY A 1 90 ? 11.779 0.912 -4.647 1.00 90.81 90 GLY A CA 1
ATOM 651 C C . GLY A 1 90 ? 12.009 -0.575 -4.921 1.00 90.81 90 GLY A C 1
ATOM 652 O O . GLY A 1 90 ? 12.604 -0.930 -5.936 1.00 90.81 90 GLY A O 1
ATOM 653 N N . LEU A 1 91 ? 11.480 -1.460 -4.070 1.00 90.75 91 LEU A N 1
ATOM 654 C CA . LEU A 1 91 ? 11.519 -2.907 -4.290 1.00 90.75 91 LEU A CA 1
ATOM 655 C C . LEU A 1 91 ? 10.704 -3.315 -5.520 1.00 90.75 91 LEU A C 1
ATOM 657 O O . LEU A 1 91 ? 11.172 -4.128 -6.316 1.00 90.75 91 LEU A O 1
ATOM 661 N N . LEU A 1 92 ? 9.509 -2.747 -5.695 1.00 87.56 92 LEU A N 1
ATOM 662 C CA . LEU A 1 92 ? 8.666 -3.014 -6.859 1.00 87.56 92 LEU A CA 1
ATOM 663 C C . LEU A 1 92 ? 9.344 -2.538 -8.148 1.00 87.56 92 LEU A C 1
ATOM 665 O O . LEU A 1 92 ? 9.437 -3.292 -9.112 1.00 87.56 92 LEU A O 1
ATOM 669 N N . ALA A 1 93 ? 9.881 -1.319 -8.133 1.00 86.88 93 ALA A N 1
ATOM 670 C CA . ALA A 1 93 ? 10.622 -0.735 -9.239 1.00 86.88 93 ALA A CA 1
ATOM 671 C C . ALA A 1 93 ? 11.843 -1.592 -9.582 1.00 86.88 93 ALA A C 1
ATOM 673 O O . ALA A 1 93 ? 11.998 -1.968 -10.734 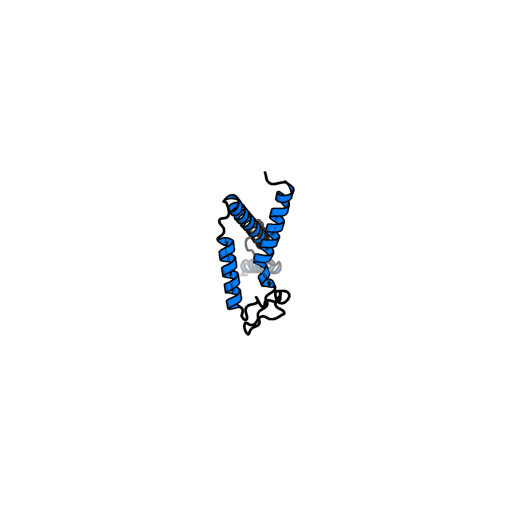1.00 86.88 93 ALA A O 1
ATOM 674 N N . TYR A 1 94 ? 12.643 -2.005 -8.594 1.00 84.62 94 TYR A N 1
ATOM 675 C CA . TYR A 1 94 ? 13.789 -2.896 -8.804 1.00 84.62 94 TYR A CA 1
ATOM 676 C C . TYR A 1 94 ? 13.393 -4.249 -9.413 1.00 84.62 94 TYR A C 1
ATOM 678 O O . TYR A 1 94 ? 14.109 -4.793 -10.251 1.00 84.62 94 TYR A O 1
ATOM 686 N N . ARG A 1 95 ? 12.249 -4.807 -9.002 1.00 81.94 95 ARG A N 1
ATOM 687 C CA . ARG A 1 95 ? 11.725 -6.073 -9.537 1.00 81.94 95 ARG A CA 1
ATOM 688 C C . ARG A 1 95 ? 11.224 -5.948 -10.975 1.00 81.94 95 ARG A C 1
ATOM 690 O O . ARG A 1 95 ? 11.393 -6.891 -11.741 1.00 81.94 95 ARG A O 1
ATOM 697 N N . ILE A 1 96 ? 10.585 -4.829 -11.307 1.00 80.06 96 ILE A N 1
ATOM 698 C CA . ILE A 1 96 ? 9.991 -4.566 -12.626 1.00 80.06 96 ILE A CA 1
ATOM 699 C C . ILE A 1 96 ? 11.034 -4.011 -13.599 1.00 80.06 96 ILE A C 1
ATOM 701 O O . ILE A 1 96 ? 10.870 -4.144 -14.811 1.00 80.06 96 ILE A O 1
ATOM 705 N N . GLN A 1 97 ? 12.113 -3.412 -13.089 1.00 72.81 97 GLN A N 1
ATOM 706 C CA . GLN A 1 97 ? 13.164 -2.838 -13.907 1.00 72.81 97 GLN A CA 1
ATOM 707 C C . GLN A 1 97 ? 13.726 -3.939 -14.811 1.00 72.81 97 GLN A C 1
ATOM 709 O O . GLN A 1 97 ? 14.302 -4.914 -14.310 1.00 72.81 97 GLN A O 1
ATOM 714 N N . PRO A 1 98 ? 13.555 -3.821 -16.144 1.00 67.25 98 PRO A N 1
ATOM 715 C CA . PRO A 1 98 ? 14.187 -4.753 -17.051 1.00 67.25 98 PRO A CA 1
ATOM 716 C C . PRO A 1 98 ? 15.674 -4.687 -16.738 1.00 67.25 98 PRO A C 1
ATOM 718 O O . PRO A 1 98 ? 16.230 -3.596 -16.588 1.00 67.25 98 PRO A O 1
ATOM 721 N N . ARG A 1 99 ? 16.317 -5.846 -16.573 1.00 63.31 99 ARG A N 1
ATOM 722 C CA . ARG A 1 99 ? 17.774 -5.907 -16.512 1.00 63.31 99 ARG A CA 1
ATOM 723 C C . ARG A 1 99 ? 18.274 -5.421 -17.864 1.00 63.31 99 ARG A C 1
ATOM 725 O O . ARG A 1 99 ? 18.488 -6.221 -18.769 1.00 63.31 99 ARG A O 1
ATOM 732 N N . ILE A 1 100 ? 18.425 -4.108 -18.005 1.00 59.50 100 ILE A N 1
ATOM 733 C CA . ILE A 1 100 ? 19.198 -3.497 -19.068 1.00 59.50 100 ILE A CA 1
ATOM 734 C C . ILE A 1 100 ? 20.625 -3.878 -18.704 1.00 59.50 100 ILE A C 1
ATOM 736 O O . ILE A 1 100 ? 21.340 -3.152 -18.018 1.00 59.50 100 ILE A O 1
ATOM 740 N N . LEU A 1 101 ? 20.993 -5.111 -19.058 1.00 61.47 101 LEU A N 1
ATOM 741 C CA . LEU A 1 101 ? 22.383 -5.488 -19.162 1.00 61.47 101 LEU A CA 1
ATOM 742 C C . LEU A 1 101 ? 23.007 -4.381 -20.011 1.00 61.47 101 LEU A C 1
ATOM 744 O O . LEU A 1 101 ? 22.464 -4.092 -21.084 1.00 61.47 101 LEU A O 1
ATOM 748 N N . PRO A 1 102 ? 24.080 -3.720 -19.553 1.00 54.50 102 PRO A N 1
ATOM 749 C CA . PRO A 1 102 ? 24.851 -2.905 -20.461 1.00 54.50 102 PRO A CA 1
ATOM 750 C C . PRO A 1 102 ? 25.341 -3.878 -21.530 1.00 54.50 102 PRO A C 1
ATOM 752 O O . PRO A 1 102 ? 26.256 -4.666 -21.288 1.00 54.50 102 PRO A O 1
ATOM 755 N N . VAL A 1 103 ? 24.668 -3.891 -22.686 1.00 54.53 103 VAL A N 1
ATOM 756 C CA . VAL A 1 103 ? 25.230 -4.446 -23.909 1.00 54.53 103 VAL A CA 1
ATOM 757 C C . VAL A 1 103 ? 26.548 -3.718 -24.025 1.00 54.53 103 VAL A C 1
ATOM 759 O O . VAL A 1 103 ? 26.586 -2.499 -24.194 1.00 54.53 103 VAL A O 1
ATOM 762 N N . SER A 1 104 ? 27.623 -4.453 -23.774 1.00 53.00 104 SER A N 1
ATOM 763 C CA . SER A 1 104 ? 28.969 -3.952 -23.908 1.00 53.00 104 SER A CA 1
ATOM 764 C C . SER A 1 104 ? 29.047 -3.339 -25.299 1.00 53.00 104 SER A C 1
ATOM 766 O O . SER A 1 104 ? 28.949 -4.029 -26.313 1.00 53.00 104 SER A O 1
ATOM 768 N N . ALA A 1 105 ? 29.166 -2.015 -25.352 1.00 53.03 105 ALA A N 1
ATOM 769 C CA . ALA A 1 105 ? 29.398 -1.253 -26.568 1.00 53.03 105 ALA A CA 1
ATOM 770 C C . ALA A 1 105 ? 30.830 -1.527 -27.061 1.00 53.03 105 ALA A C 1
ATOM 772 O O . ALA A 1 105 ? 31.673 -0.639 -27.123 1.00 53.03 105 ALA A O 1
ATOM 773 N N . ARG A 1 106 ? 31.142 -2.800 -27.323 1.00 49.69 106 ARG A N 1
ATOM 774 C CA . ARG A 1 106 ? 32.480 -3.289 -27.658 1.00 49.69 106 ARG A CA 1
ATOM 775 C C . ARG A 1 106 ? 32.512 -4.137 -28.928 1.00 49.69 106 ARG A C 1
ATOM 777 O O . ARG A 1 106 ? 33.481 -4.849 -29.145 1.00 49.69 106 ARG A O 1
ATOM 784 N N . GLY A 1 107 ? 31.487 -4.043 -29.777 1.00 50.50 107 GLY A N 1
ATOM 785 C CA . GLY A 1 107 ? 31.422 -4.823 -31.018 1.00 50.50 107 GLY A CA 1
ATOM 786 C C . GLY A 1 107 ? 30.761 -4.141 -32.216 1.00 50.50 107 GLY A C 1
ATOM 787 O O . GLY A 1 107 ? 30.479 -4.823 -33.191 1.00 50.50 107 GLY A O 1
ATOM 788 N N . ALA A 1 108 ? 30.496 -2.832 -32.177 1.00 49.06 108 ALA A N 1
ATOM 789 C CA . ALA A 1 108 ? 29.789 -2.127 -33.257 1.00 49.06 108 ALA A CA 1
ATOM 790 C C . ALA A 1 108 ? 30.709 -1.259 -34.138 1.00 49.06 108 ALA A C 1
ATOM 792 O O . ALA A 1 108 ? 30.289 -0.234 -34.661 1.00 49.06 108 ALA A O 1
ATOM 793 N N . TYR A 1 109 ? 31.961 -1.688 -34.317 1.00 50.03 109 TYR A N 1
ATOM 794 C CA . TYR A 1 109 ? 32.856 -1.179 -35.361 1.00 50.03 109 TYR A CA 1
ATOM 795 C C . TYR A 1 109 ? 33.380 -2.341 -36.214 1.00 50.03 109 TYR A C 1
ATOM 797 O O . TYR A 1 109 ? 34.577 -2.479 -36.430 1.00 50.03 109 TYR A O 1
ATOM 805 N N . CYS A 1 110 ? 32.482 -3.204 -36.685 1.00 47.44 110 CYS A N 1
ATOM 806 C CA . CYS A 1 110 ? 32.745 -3.980 -37.891 1.00 47.44 110 CYS A CA 1
ATOM 807 C C . CYS A 1 110 ? 31.964 -3.305 -39.007 1.00 47.44 110 CYS A C 1
ATOM 809 O O . CYS A 1 110 ? 30.759 -3.499 -39.170 1.00 47.44 110 CYS A O 1
ATOM 811 N N . THR A 1 111 ? 32.674 -2.425 -39.704 1.00 51.69 111 THR A N 1
ATOM 812 C CA . THR A 1 111 ? 32.277 -1.877 -40.990 1.00 51.69 111 THR A CA 1
ATOM 813 C C . THR A 1 111 ? 31.797 -2.990 -41.911 1.00 51.69 111 THR A C 1
ATOM 815 O O . THR A 1 111 ? 32.284 -4.117 -41.928 1.00 51.69 111 THR A O 1
ATOM 818 N N . HIS A 1 112 ? 30.750 -2.619 -42.613 1.00 49.75 112 HIS A N 1
ATOM 819 C CA . HIS A 1 112 ? 29.825 -3.409 -43.379 1.00 49.75 112 HIS A CA 1
ATOM 820 C C . HIS A 1 112 ? 30.456 -3.889 -44.694 1.00 49.75 112 HIS A C 1
ATOM 822 O O . HIS A 1 112 ? 30.108 -3.379 -45.751 1.00 49.75 112 HIS A O 1
ATOM 828 N N . ASP A 1 113 ? 31.366 -4.861 -44.633 1.00 60.00 113 ASP A N 1
ATOM 829 C CA . ASP A 1 113 ? 31.774 -5.613 -45.820 1.00 60.00 113 ASP A CA 1
ATOM 830 C C . ASP A 1 113 ? 31.052 -6.965 -45.816 1.00 60.00 113 ASP A C 1
ATOM 832 O O . ASP A 1 113 ? 31.266 -7.779 -44.909 1.00 60.00 113 ASP A O 1
ATOM 836 N N . PRO A 1 114 ? 30.164 -7.243 -46.791 1.00 66.94 114 PRO A N 1
ATOM 837 C CA . PRO A 1 114 ? 29.606 -8.578 -46.932 1.00 66.94 114 PRO A CA 1
ATOM 838 C C . PRO A 1 114 ? 30.757 -9.560 -47.199 1.00 66.94 114 PRO A C 1
ATOM 840 O O . PRO A 1 114 ? 31.680 -9.227 -47.947 1.00 66.94 114 PRO A O 1
ATOM 843 N N . PRO A 1 115 ? 30.737 -10.775 -46.621 1.00 65.56 115 PRO A N 1
ATOM 844 C CA . PRO A 1 115 ? 31.791 -11.752 -46.848 1.00 65.56 115 PRO A CA 1
ATOM 845 C C . PRO A 1 115 ? 31.877 -12.061 -48.345 1.00 65.56 115 PRO A C 1
ATOM 847 O O . PRO A 1 115 ? 31.004 -12.718 -48.918 1.00 65.56 115 PRO A O 1
ATOM 850 N N . VAL A 1 116 ? 32.934 -11.568 -48.994 1.00 66.38 116 VAL A N 1
ATOM 851 C CA . VAL A 1 116 ? 33.211 -11.852 -50.400 1.00 66.38 116 VAL A CA 1
ATOM 852 C C . VAL A 1 116 ? 33.499 -13.344 -50.496 1.00 66.38 116 VAL A C 1
ATOM 854 O O . VAL A 1 116 ? 34.530 -13.833 -50.039 1.00 66.38 116 VAL A O 1
ATOM 857 N N . SER A 1 117 ? 32.563 -14.097 -51.070 1.00 78.31 117 SER A N 1
ATOM 858 C CA . SER A 1 117 ? 32.744 -15.530 -51.281 1.00 78.31 117 SER A CA 1
ATOM 859 C C . SER A 1 117 ? 34.006 -15.793 -52.123 1.00 78.31 117 SER A C 1
ATOM 861 O O . SER A 1 117 ? 34.348 -15.029 -53.031 1.00 78.31 117 SER A O 1
ATOM 863 N N . ALA A 1 118 ? 34.687 -16.919 -51.895 1.00 72.31 118 ALA A N 1
ATOM 864 C CA . ALA A 1 118 ? 35.844 -17.306 -52.712 1.00 72.31 118 ALA A CA 1
ATOM 865 C C . ALA A 1 118 ? 35.505 -17.391 -54.218 1.00 72.31 118 ALA A C 1
ATOM 867 O O . ALA A 1 118 ? 36.379 -17.245 -55.074 1.00 72.31 118 ALA A O 1
ATOM 868 N N . ARG A 1 119 ? 34.224 -17.609 -54.550 1.00 72.75 119 ARG A N 1
ATOM 869 C CA . ARG A 1 119 ? 33.713 -17.629 -55.923 1.00 72.75 119 ARG A CA 1
ATOM 870 C C . ARG A 1 119 ? 33.679 -16.228 -56.537 1.00 72.75 119 ARG A C 1
ATOM 872 O O . ARG A 1 119 ? 34.140 -16.077 -57.664 1.00 72.75 119 ARG A O 1
ATOM 879 N N . THR A 1 120 ? 33.206 -15.219 -55.801 1.00 79.69 120 THR A N 1
ATOM 880 C CA . THR A 1 120 ? 33.178 -13.822 -56.268 1.00 79.69 120 THR A CA 1
ATOM 881 C C . THR A 1 120 ? 34.585 -13.279 -56.490 1.00 79.69 120 THR A C 1
ATOM 883 O O . THR A 1 120 ? 34.836 -12.702 -57.539 1.00 79.69 120 THR A O 1
ATOM 886 N N . TRP A 1 121 ? 35.540 -13.579 -55.601 1.00 81.69 121 TRP A N 1
ATOM 887 C CA . TRP A 1 121 ? 36.935 -13.159 -55.794 1.00 81.69 121 TRP A CA 1
ATOM 888 C C . TRP A 1 121 ? 37.569 -13.758 -57.059 1.00 81.69 121 TRP A C 1
ATOM 890 O O . TRP A 1 121 ? 38.229 -13.055 -57.825 1.00 81.69 121 TRP A O 1
ATOM 900 N N . LYS A 1 122 ? 37.330 -15.053 -57.323 1.00 81.69 122 LYS A N 1
ATOM 901 C CA . LYS A 1 122 ? 37.805 -15.698 -58.555 1.00 81.69 122 LYS A CA 1
ATOM 902 C C . LYS A 1 122 ? 37.188 -15.053 -59.795 1.00 81.69 122 LYS A C 1
ATOM 904 O O . LYS A 1 122 ? 37.918 -14.792 -60.742 1.00 81.69 122 LYS A O 1
ATOM 909 N N . LEU A 1 123 ? 35.885 -14.775 -59.783 1.00 85.31 123 LEU A N 1
ATOM 910 C CA . LEU A 1 123 ? 35.183 -14.145 -60.905 1.00 85.31 123 LEU A CA 1
ATOM 911 C C . LEU A 1 123 ? 35.728 -12.745 -61.207 1.00 85.31 123 LEU A C 1
ATOM 913 O O . LEU A 1 123 ? 36.072 -12.471 -62.353 1.00 85.31 123 LEU A O 1
ATOM 917 N N . THR A 1 124 ? 35.903 -11.904 -60.184 1.00 84.88 124 THR A N 1
ATOM 918 C CA . THR A 1 124 ? 36.488 -10.564 -60.344 1.00 84.88 124 THR A CA 1
ATOM 919 C C . THR A 1 124 ? 37.910 -10.637 -60.900 1.00 84.88 124 THR A C 1
ATOM 921 O O . THR A 1 124 ? 38.253 -9.897 -61.817 1.00 84.88 124 THR A O 1
ATOM 924 N N . ARG A 1 125 ? 38.724 -11.583 -60.413 1.00 83.12 125 ARG A N 1
ATOM 925 C CA . ARG A 1 125 ? 40.090 -11.795 -60.911 1.00 83.12 125 ARG A CA 1
ATOM 926 C C . ARG A 1 125 ? 40.122 -12.259 -62.371 1.00 83.12 125 ARG A C 1
ATOM 928 O O . ARG A 1 125 ? 40.958 -11.790 -63.139 1.00 83.12 125 ARG A O 1
ATOM 935 N N . TRP A 1 126 ? 39.231 -13.169 -62.763 1.00 84.62 126 TRP A N 1
ATOM 936 C CA . TRP A 1 126 ? 39.117 -13.621 -64.154 1.00 84.62 126 TRP A CA 1
ATOM 937 C C . TRP A 1 126 ? 38.686 -12.486 -65.087 1.00 84.62 126 TRP A C 1
ATOM 939 O O . TRP A 1 126 ? 39.290 -12.310 -66.141 1.00 84.62 126 TRP A O 1
ATOM 949 N N . LEU A 1 127 ? 37.705 -11.681 -64.674 1.00 82.94 127 LEU A N 1
ATOM 950 C CA . LEU A 1 127 ? 37.234 -10.531 -65.449 1.00 82.94 127 LEU A CA 1
ATOM 951 C C . LEU A 1 127 ? 38.337 -9.482 -65.639 1.00 82.94 127 LEU A C 1
ATOM 953 O O . LEU A 1 127 ? 38.560 -9.037 -66.760 1.00 82.94 127 LEU A O 1
ATOM 957 N N . SER A 1 128 ? 39.114 -9.183 -64.591 1.00 82.69 128 SER A N 1
ATOM 958 C CA . SER A 1 128 ? 40.229 -8.228 -64.700 1.00 82.69 128 SER A CA 1
ATOM 959 C C . SER A 1 128 ? 41.339 -8.670 -65.664 1.00 82.69 128 SER A C 1
ATOM 961 O O . SER A 1 128 ? 42.047 -7.830 -66.217 1.00 82.69 128 SER A O 1
ATOM 963 N N . LEU A 1 129 ? 41.511 -9.982 -65.866 1.00 81.25 129 LEU A N 1
ATOM 964 C CA . LEU A 1 129 ? 42.501 -10.526 -66.801 1.00 81.25 129 LEU A CA 1
ATOM 965 C C . LEU A 1 129 ? 42.020 -10.461 -68.255 1.00 81.25 129 LEU A C 1
ATOM 967 O O . LEU A 1 129 ? 42.837 -10.289 -69.153 1.00 81.25 129 LEU A O 1
ATOM 971 N N . LEU A 1 130 ? 40.709 -10.574 -68.482 1.00 78.19 130 LEU A N 1
ATOM 972 C CA . LEU A 1 130 ? 40.095 -10.433 -69.804 1.00 78.19 130 LEU A CA 1
ATOM 973 C C . LEU A 1 130 ? 40.160 -8.988 -70.304 1.00 78.19 130 LEU A C 1
ATOM 975 O O . LEU A 1 130 ? 40.572 -8.760 -71.439 1.00 78.19 130 LEU A O 1
ATOM 979 N N . GLU A 1 131 ? 39.832 -8.019 -69.447 1.00 75.69 131 GLU A N 1
ATOM 980 C CA . GLU A 1 131 ? 39.865 -6.592 -69.805 1.00 75.69 131 GLU A CA 1
ATOM 981 C C . GLU A 1 131 ? 41.277 -6.078 -70.119 1.00 75.69 131 GLU A C 1
ATOM 983 O O . GLU A 1 131 ? 41.427 -5.157 -70.915 1.00 75.69 131 GLU A O 1
ATOM 988 N N . ASN A 1 132 ? 42.315 -6.688 -69.538 1.00 71.25 132 ASN A N 1
ATOM 989 C CA . ASN A 1 132 ? 43.713 -6.308 -69.764 1.00 71.25 132 ASN A CA 1
ATOM 990 C C . ASN A 1 132 ? 44.448 -7.218 -70.762 1.00 71.25 132 ASN A C 1
ATOM 992 O O . ASN A 1 132 ? 45.673 -7.142 -70.874 1.00 71.25 132 ASN A O 1
ATOM 996 N N . SER A 1 133 ? 43.737 -8.100 -71.472 1.00 63.00 133 SER A N 1
ATOM 997 C CA . SER A 1 133 ? 44.371 -8.921 -72.503 1.00 63.00 133 SER A CA 1
ATOM 998 C C . SER A 1 133 ? 44.601 -8.090 -73.776 1.00 63.00 133 SER A C 1
ATOM 1000 O O . SER A 1 133 ? 43.684 -7.405 -74.233 1.00 63.00 133 SER A O 1
ATOM 1002 N N . PRO A 1 134 ? 45.817 -8.091 -74.354 1.00 68.31 134 PRO A N 1
ATOM 1003 C CA . PRO A 1 134 ? 46.069 -7.386 -75.603 1.00 68.31 134 PRO A CA 1
ATOM 1004 C C . PRO A 1 134 ? 45.232 -8.018 -76.719 1.00 68.31 134 PRO A C 1
ATOM 1006 O O . PRO A 1 134 ? 45.273 -9.233 -76.923 1.00 68.31 134 PRO A O 1
ATOM 1009 N N . ALA A 1 135 ? 44.470 -7.193 -77.439 1.00 65.25 135 ALA A N 1
ATOM 1010 C CA . ALA A 1 135 ? 43.760 -7.636 -78.629 1.00 65.25 135 ALA A CA 1
ATOM 1011 C C . ALA A 1 135 ? 44.785 -8.095 -79.685 1.00 65.25 135 ALA A C 1
ATOM 1013 O O . ALA A 1 135 ? 45.764 -7.377 -79.916 1.00 65.25 135 ALA A O 1
ATOM 1014 N N . PRO A 1 136 ? 44.610 -9.271 -80.311 1.00 69.00 136 PRO A N 1
ATOM 1015 C CA . PRO A 1 136 ? 45.475 -9.677 -81.407 1.00 69.00 136 PRO A CA 1
ATOM 1016 C C . PRO A 1 136 ? 45.254 -8.731 -82.597 1.00 69.00 136 PRO A C 1
ATOM 1018 O O . PRO A 1 136 ? 44.122 -8.555 -83.049 1.00 69.00 136 PRO A O 1
ATOM 1021 N N . LEU A 1 137 ? 46.347 -8.100 -83.036 1.00 49.81 137 LEU A N 1
ATOM 1022 C CA . LEU A 1 137 ? 46.479 -7.424 -84.330 1.00 49.81 137 LEU A CA 1
ATOM 1023 C C . LEU A 1 137 ? 46.368 -8.429 -85.480 1.00 49.81 137 LEU A C 1
ATOM 1025 O O . LEU A 1 137 ? 46.902 -9.553 -85.321 1.00 49.81 137 LEU A O 1
#

pLDDT: mean 70.38, std 10.98, range [47.44, 91.88]

Foldseek 3Di:
DDDPVCVVVVVVVVVVVVCCLPVVCVPFDADPVQATDDDDPCVVVVDCPDDRGPVVVVVVSVVVVVVVVPPPDPPVRVVVVVVVVVVVVVVVCVVPPPPPPPPPPPPPP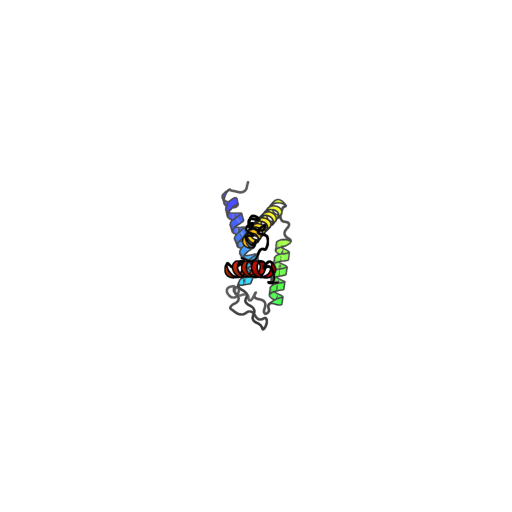PPDDDPCPPVNVVVVVVVVCVVPDDDDD

Secondary structure (DSSP, 8-state):
---HHHHHHHHHHHHHHHHHHHHGGGG-EE-TTSSEES--TTGGGTS--S-SSHHHHHHHHHHHHHHHHTS---HHHHHHHHHHHHHHHHHHHHHHS-------S-S----------HHHHHHHHHHHHHHTSPPP-